Protein AF-A0A9E4HPG2-F1 (afdb_monomer)

Solvent-accessible surface area (backbone atoms only — not comparable to full-atom values): 8593 Å² total; per-residue (Å²): 140,87,75,53,74,67,55,46,54,51,50,51,54,50,50,54,53,49,52,49,42,74,78,68,56,82,51,77,56,57,52,63,78,63,60,75,80,35,93,90,36,65,67,64,22,51,58,47,44,75,65,44,48,62,62,54,50,51,53,53,51,54,25,48,52,48,41,54,42,40,75,75,66,46,82,77,49,74,68,44,48,48,26,41,48,53,49,44,49,51,52,35,50,46,43,32,55,69,67,40,64,83,46,98,82,55,69,88,57,43,62,91,83,33,50,67,58,18,51,50,48,51,50,34,52,50,44,48,56,51,43,50,53,51,51,53,55,54,58,71,69,52,76,80,79,79,94,122

Ra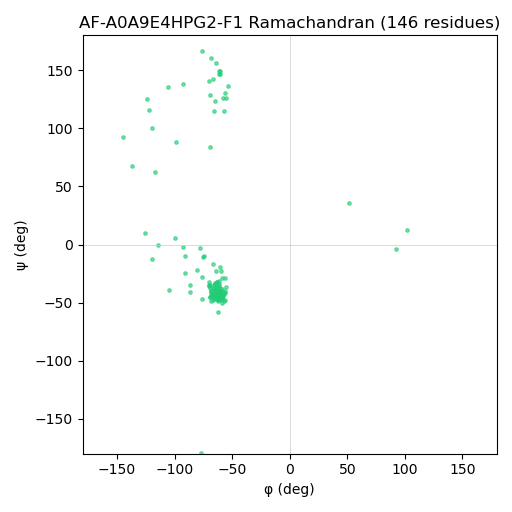dius of gyration: 17.36 Å; Cα contacts (8 Å, |Δi|>4): 97; chains: 1; bounding box: 53×35×48 Å

Secondary structure (DSSP, 8-state):
----HHHHHHHHHHHHHHHHHHHH--SHHHHTTS--SSTT-HHHHHHHHHHHHHHHHHHHHHHHHHHHHHHTT----HHHHHHHHHHHHHHHHHHHHHTTTT-TT-----TTT-HHHHHHHHHHHHHHHHHHHHHHHHHHTSPPP---

Sequence (148 aa):
MTLRDDERAGLAAVLEQFRKLLLEGTDASMLRFQPPVHIHDLQASDEFWDMAAGPLLQHRLEALDTVEAGLAGAPLDDEAVSAWMQTLNSLRLYLGNTLEVGAATFDPPRPGDQPQEAARYMLYEWLGGLLDQLVTTAAGALPPGNDD

pLDDT: mean 89.11, std 8.62, range [49.78, 96.94]

Structure (mmCIF, N/CA/C/O backbone):
data_AF-A0A9E4HPG2-F1
#
_entry.id   AF-A0A9E4HPG2-F1
#
loop_
_atom_site.group_PDB
_atom_site.id
_atom_site.type_symbol
_atom_site.label_atom_id
_atom_site.label_alt_id
_atom_site.label_comp_id
_atom_site.label_asym_id
_atom_site.label_entity_id
_atom_site.label_seq_id
_atom_site.pdbx_PDB_ins_code
_atom_site.Cartn_x
_atom_site.Cartn_y
_atom_site.Cartn_z
_atom_site.occupancy
_atom_site.B_iso_or_equiv
_atom_site.auth_seq_id
_atom_site.auth_comp_id
_atom_site.auth_asym_id
_atom_site.auth_atom_id
_atom_site.pdbx_PDB_model_num
ATOM 1 N N . MET A 1 1 ? -10.954 -9.165 11.520 1.00 66.56 1 MET A N 1
ATOM 2 C CA . MET A 1 1 ? -9.500 -9.414 11.421 1.00 66.56 1 MET A CA 1
ATOM 3 C C . MET A 1 1 ? -8.844 -8.994 12.728 1.00 66.56 1 MET A C 1
ATOM 5 O O . MET A 1 1 ? -9.087 -7.877 13.167 1.00 66.56 1 MET A O 1
ATOM 9 N N . THR A 1 2 ? -8.067 -9.865 13.369 1.00 77.19 2 THR A N 1
ATOM 10 C CA . THR A 1 2 ? -7.333 -9.531 14.602 1.00 77.19 2 THR A CA 1
ATOM 11 C C . THR A 1 2 ? -5.854 -9.772 14.342 1.00 77.19 2 THR A C 1
ATOM 13 O O . THR A 1 2 ? -5.469 -10.904 14.078 1.00 77.19 2 THR A O 1
ATOM 16 N N . LEU A 1 3 ? -5.050 -8.709 14.381 1.00 84.69 3 LEU A N 1
ATOM 17 C CA . LEU A 1 3 ? -3.595 -8.786 14.241 1.00 84.69 3 LEU A CA 1
ATOM 18 C C . LEU A 1 3 ? -2.954 -8.887 15.624 1.00 84.69 3 LEU A C 1
ATOM 20 O O . LEU A 1 3 ? -3.354 -8.162 16.543 1.00 84.69 3 LEU A O 1
ATOM 24 N N . ARG A 1 4 ? -1.945 -9.748 15.759 1.00 90.75 4 ARG A N 1
ATOM 25 C CA . ARG A 1 4 ? -1.066 -9.765 16.932 1.00 90.75 4 ARG A CA 1
ATOM 26 C C . ARG A 1 4 ? -0.203 -8.497 16.958 1.00 90.75 4 ARG A C 1
ATOM 28 O O . ARG A 1 4 ? -0.044 -7.823 15.940 1.00 90.75 4 ARG A O 1
ATOM 35 N N . ASP A 1 5 ? 0.355 -8.149 18.114 1.00 90.00 5 ASP A N 1
ATOM 36 C CA . ASP A 1 5 ? 1.124 -6.903 18.262 1.00 90.00 5 ASP A CA 1
ATOM 37 C C . ASP A 1 5 ? 2.383 -6.873 17.378 1.00 90.00 5 ASP A C 1
ATOM 39 O O . ASP A 1 5 ? 2.712 -5.834 16.805 1.00 90.00 5 ASP A O 1
ATOM 43 N N . ASP A 1 6 ? 3.048 -8.019 17.203 1.00 91.50 6 ASP A N 1
ATOM 44 C CA . ASP A 1 6 ? 4.187 -8.193 16.295 1.00 91.50 6 ASP A CA 1
ATOM 45 C C . ASP A 1 6 ? 3.785 -8.010 14.825 1.00 91.50 6 ASP A C 1
ATOM 47 O O . ASP A 1 6 ? 4.460 -7.304 14.077 1.00 91.50 6 ASP A O 1
ATOM 51 N N . GLU A 1 7 ? 2.652 -8.584 14.421 1.00 92.06 7 GLU A N 1
ATOM 52 C CA . GLU A 1 7 ? 2.093 -8.440 13.070 1.00 92.06 7 GLU A CA 1
ATOM 53 C C . GLU A 1 7 ? 1.676 -7.000 12.771 1.00 92.06 7 GLU A C 1
ATOM 55 O O . GLU A 1 7 ? 1.942 -6.486 11.685 1.00 92.06 7 GLU A O 1
ATOM 60 N N . ARG A 1 8 ? 1.059 -6.327 13.747 1.00 93.56 8 ARG A N 1
ATOM 61 C CA . ARG A 1 8 ? 0.673 -4.917 13.647 1.00 93.56 8 ARG A CA 1
ATOM 62 C C . ARG A 1 8 ? 1.899 -4.023 13.483 1.00 93.56 8 ARG A C 1
ATOM 64 O O . ARG A 1 8 ? 1.908 -3.168 12.601 1.00 93.56 8 ARG A O 1
ATOM 71 N N . ALA A 1 9 ? 2.929 -4.229 14.305 1.00 93.19 9 ALA A N 1
ATOM 72 C CA . ALA A 1 9 ? 4.177 -3.476 14.218 1.00 93.19 9 ALA A CA 1
ATOM 73 C C . ALA A 1 9 ? 4.906 -3.733 12.889 1.00 93.19 9 ALA A C 1
ATOM 75 O O . ALA A 1 9 ? 5.388 -2.795 12.256 1.00 93.19 9 ALA A O 1
ATOM 76 N N . GLY A 1 10 ? 4.937 -4.990 12.437 1.00 93.25 10 GLY A N 1
ATOM 77 C CA . GLY A 1 10 ? 5.501 -5.367 11.144 1.00 93.25 10 GLY A CA 1
ATOM 78 C C . GLY A 1 10 ? 4.773 -4.705 9.976 1.00 93.25 10 GLY A C 1
ATOM 79 O O . GLY A 1 10 ? 5.416 -4.111 9.112 1.00 93.25 10 GLY A O 1
ATOM 80 N N . LEU A 1 11 ? 3.436 -4.735 9.974 1.00 94.75 11 LEU A N 1
ATOM 81 C CA . LEU A 1 11 ? 2.635 -4.076 8.943 1.00 94.75 11 LEU A CA 1
ATOM 82 C C . LEU A 1 11 ? 2.851 -2.561 8.945 1.00 94.75 11 LEU A C 1
ATOM 84 O O . LEU A 1 11 ? 3.063 -1.991 7.882 1.00 94.75 11 LEU A O 1
ATOM 88 N N . ALA A 1 12 ? 2.879 -1.919 10.116 1.00 95.06 12 ALA A N 1
ATOM 89 C CA . ALA A 1 12 ? 3.166 -0.488 10.222 1.00 95.06 12 ALA A CA 1
ATOM 90 C C . ALA A 1 12 ? 4.532 -0.127 9.608 1.00 95.06 12 ALA A C 1
ATOM 92 O O . ALA A 1 12 ? 4.630 0.821 8.831 1.00 95.06 12 ALA A O 1
ATOM 93 N N . ALA A 1 13 ? 5.572 -0.924 9.874 1.00 94.75 13 ALA A N 1
ATOM 94 C CA . ALA A 1 13 ? 6.896 -0.713 9.287 1.00 94.75 13 ALA A CA 1
ATOM 95 C C . ALA A 1 13 ? 6.914 -0.907 7.758 1.00 94.75 13 ALA A C 1
ATOM 97 O O . ALA A 1 13 ? 7.647 -0.212 7.051 1.00 94.75 13 ALA A O 1
ATOM 98 N N . VAL A 1 14 ? 6.118 -1.845 7.235 1.00 94.81 14 VAL A N 1
ATOM 99 C CA . VAL A 1 14 ? 5.956 -2.053 5.786 1.00 94.81 14 VAL A CA 1
ATOM 100 C C . VAL A 1 14 ? 5.217 -0.877 5.144 1.00 94.81 14 VAL A C 1
ATOM 102 O O . VAL A 1 14 ? 5.633 -0.410 4.085 1.00 94.81 14 VAL A O 1
ATOM 105 N N . LEU A 1 15 ? 4.165 -0.363 5.783 1.00 95.12 15 LEU A N 1
ATOM 106 C CA . LEU A 1 15 ? 3.412 0.797 5.297 1.00 95.12 15 LEU A CA 1
ATOM 107 C C . LEU A 1 15 ? 4.276 2.060 5.268 1.00 95.12 15 LEU A C 1
ATOM 109 O O . LEU A 1 15 ? 4.247 2.788 4.280 1.00 95.12 15 LEU A O 1
ATOM 113 N N . GLU A 1 16 ? 5.118 2.274 6.282 1.00 94.50 16 GLU A N 1
ATOM 114 C CA . GLU A 1 16 ? 6.071 3.389 6.299 1.00 94.50 16 GLU A CA 1
ATOM 115 C C . GLU A 1 16 ? 7.061 3.302 5.124 1.00 94.50 16 GLU A C 1
ATOM 117 O O . GLU A 1 16 ? 7.313 4.291 4.431 1.00 94.50 16 GLU A O 1
ATOM 122 N N . GLN A 1 17 ? 7.609 2.109 4.862 1.00 92.38 17 GLN A N 1
ATOM 123 C CA . GLN A 1 17 ? 8.500 1.881 3.719 1.00 92.38 17 GLN A CA 1
ATOM 124 C C . GLN A 1 17 ? 7.783 2.108 2.387 1.00 92.38 17 GLN A C 1
ATOM 126 O O . GLN A 1 17 ? 8.352 2.709 1.477 1.00 92.38 17 GLN A O 1
ATOM 131 N N . PHE A 1 18 ? 6.529 1.674 2.275 1.00 92.25 18 PHE A N 1
ATOM 132 C CA . PHE A 1 18 ? 5.737 1.870 1.069 1.00 92.25 18 PHE A CA 1
ATOM 133 C C . PHE A 1 18 ? 5.359 3.334 0.847 1.00 92.25 18 PHE A C 1
ATOM 135 O O . PHE A 1 18 ? 5.427 3.807 -0.281 1.00 92.25 18 PHE A O 1
ATOM 142 N N . ARG A 1 19 ? 5.061 4.095 1.905 1.00 93.81 19 ARG A N 1
ATOM 143 C CA . ARG A 1 19 ? 4.859 5.547 1.810 1.00 93.81 19 ARG A CA 1
ATOM 144 C C . ARG A 1 19 ? 6.102 6.241 1.253 1.00 93.81 19 ARG A C 1
ATOM 146 O O . ARG A 1 19 ? 5.983 7.052 0.339 1.00 93.81 19 ARG A O 1
ATOM 153 N N . LYS A 1 20 ? 7.291 5.899 1.762 1.00 91.75 20 LYS A N 1
ATOM 154 C CA . LYS A 1 20 ? 8.564 6.428 1.238 1.00 91.75 20 LYS A CA 1
ATOM 155 C C . LYS A 1 20 ? 8.748 6.061 -0.232 1.00 91.75 20 LYS A C 1
ATOM 157 O O . LYS A 1 20 ? 9.057 6.928 -1.038 1.00 91.75 20 LYS A O 1
ATOM 162 N N . LEU A 1 21 ? 8.472 4.809 -0.595 1.00 89.38 21 LEU A N 1
ATOM 163 C CA . LEU A 1 21 ? 8.515 4.353 -1.983 1.00 89.38 21 LEU A CA 1
ATOM 164 C C . LEU A 1 21 ? 7.562 5.153 -2.888 1.00 89.38 21 LEU A C 1
ATOM 166 O O . LEU A 1 21 ? 7.957 5.557 -3.972 1.00 89.38 21 LEU A O 1
ATOM 170 N N . LEU A 1 22 ? 6.329 5.421 -2.457 1.00 88.62 22 LEU A N 1
ATOM 171 C CA . LEU A 1 22 ? 5.366 6.191 -3.251 1.00 88.62 22 LEU A CA 1
ATOM 172 C C . LEU A 1 22 ? 5.804 7.645 -3.483 1.00 88.62 22 LEU A C 1
ATOM 174 O O . LEU A 1 22 ? 5.487 8.211 -4.526 1.00 88.62 22 LEU A O 1
ATOM 178 N N . LEU A 1 23 ? 6.508 8.244 -2.521 1.00 89.44 23 LEU A N 1
ATOM 179 C CA . LEU A 1 23 ? 6.956 9.637 -2.587 1.00 89.44 23 LEU A CA 1
ATOM 180 C C . LEU A 1 23 ? 8.300 9.809 -3.309 1.00 89.44 23 LEU A C 1
ATOM 182 O O . LEU A 1 23 ? 8.516 10.824 -3.965 1.00 89.44 23 LEU A O 1
ATOM 186 N N . GLU A 1 24 ? 9.206 8.842 -3.167 1.00 86.25 24 GLU A N 1
ATOM 187 C CA . GLU A 1 24 ? 10.617 8.966 -3.568 1.00 86.25 24 GLU A C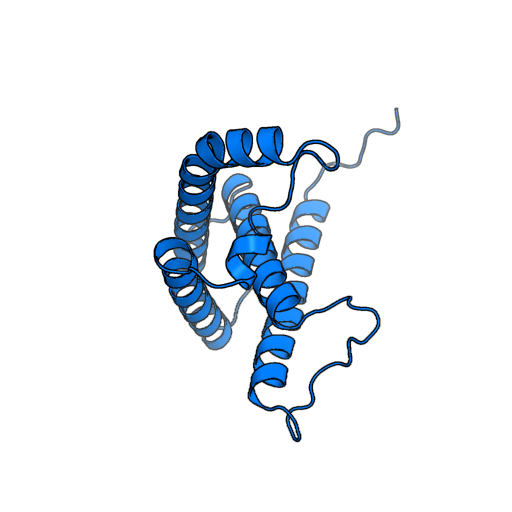A 1
ATOM 188 C C . GLU A 1 24 ? 11.039 7.934 -4.629 1.00 86.25 24 GLU A C 1
ATOM 190 O O . GLU A 1 24 ? 12.118 8.035 -5.217 1.00 86.25 24 GLU A O 1
ATOM 195 N N . GLY A 1 25 ? 10.214 6.914 -4.866 1.00 74.06 25 GLY A N 1
ATOM 196 C CA . GLY A 1 25 ? 10.536 5.782 -5.722 1.00 74.06 25 GLY A CA 1
ATOM 197 C C . GLY A 1 25 ? 10.615 6.164 -7.196 1.00 74.06 25 GLY A C 1
ATOM 198 O O . GLY A 1 25 ? 9.690 6.732 -7.768 1.00 74.06 25 GLY A O 1
ATOM 199 N N . THR A 1 26 ? 11.726 5.791 -7.827 1.00 67.31 26 THR A N 1
ATOM 200 C CA . THR A 1 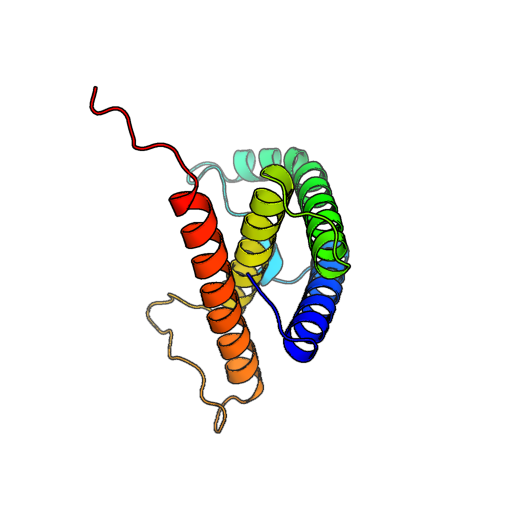26 ? 11.990 5.983 -9.267 1.00 67.31 26 THR A CA 1
ATOM 201 C C . THR A 1 26 ? 12.368 4.676 -9.968 1.00 67.31 26 THR A C 1
ATOM 203 O O . THR A 1 26 ? 12.831 4.682 -11.107 1.00 67.31 26 THR A O 1
ATOM 206 N N . ASP A 1 27 ? 12.214 3.540 -9.283 1.00 67.12 27 ASP A N 1
ATOM 207 C CA . ASP A 1 27 ? 12.641 2.245 -9.798 1.00 67.12 27 ASP A CA 1
ATOM 208 C C . ASP A 1 27 ? 11.689 1.670 -10.866 1.00 67.12 27 ASP A C 1
ATOM 210 O O . ASP A 1 27 ? 10.558 2.116 -11.073 1.00 67.12 27 ASP A O 1
ATOM 214 N N . ALA A 1 28 ? 12.161 0.644 -11.577 1.00 65.56 28 ALA A N 1
ATOM 215 C CA . ALA A 1 28 ? 11.376 -0.019 -12.618 1.00 65.56 28 ALA A CA 1
ATOM 216 C C . ALA A 1 28 ? 10.115 -0.713 -12.070 1.00 65.56 28 ALA A C 1
ATOM 218 O O . ALA A 1 28 ? 9.157 -0.936 -12.815 1.00 65.56 28 ALA A O 1
ATOM 219 N N . SER A 1 29 ? 10.096 -1.045 -10.775 1.00 68.69 29 SER A N 1
ATOM 220 C CA . SER A 1 29 ? 8.920 -1.611 -10.121 1.00 68.69 29 SER A CA 1
ATOM 221 C C . SER A 1 29 ? 7.810 -0.572 -9.972 1.00 68.69 29 SER A C 1
ATOM 223 O O . SER A 1 29 ? 6.642 -0.910 -10.175 1.00 68.69 29 SER A O 1
ATOM 225 N N . MET A 1 30 ? 8.172 0.689 -9.715 1.00 69.06 30 MET A N 1
ATOM 226 C CA . MET A 1 30 ? 7.265 1.834 -9.679 1.00 69.06 30 MET A CA 1
ATOM 227 C C . MET A 1 30 ? 6.662 2.151 -11.050 1.00 69.06 30 MET A C 1
ATOM 229 O O . MET A 1 30 ? 5.468 2.432 -11.136 1.00 69.06 30 MET A O 1
ATOM 233 N N . LEU A 1 31 ? 7.431 2.003 -12.136 1.00 61.38 31 LEU A N 1
ATOM 234 C CA . LEU A 1 31 ? 6.920 2.185 -13.505 1.00 61.38 31 LEU A CA 1
ATOM 235 C C . LEU A 1 31 ? 5.762 1.232 -13.841 1.00 61.38 31 LEU A C 1
ATOM 237 O O . LEU A 1 31 ? 4.877 1.584 -14.615 1.00 61.38 31 LEU A O 1
ATOM 241 N N . ARG A 1 32 ? 5.698 0.042 -13.228 1.00 69.00 32 ARG A N 1
ATOM 242 C CA . ARG A 1 32 ? 4.575 -0.885 -13.457 1.00 69.00 32 ARG A CA 1
ATOM 243 C C . ARG A 1 32 ? 3.281 -0.492 -12.748 1.00 69.00 32 ARG A C 1
ATOM 245 O O . ARG A 1 32 ? 2.239 -1.052 -13.077 1.00 69.00 32 ARG A O 1
ATOM 252 N N . PHE A 1 33 ? 3.311 0.483 -11.837 1.00 71.31 33 PHE A N 1
ATOM 253 C CA . PHE A 1 33 ? 2.090 1.127 -11.342 1.00 71.31 33 PHE A CA 1
ATOM 254 C C . PHE A 1 33 ? 1.474 2.101 -12.351 1.00 71.31 33 PHE A C 1
ATOM 256 O O . PHE A 1 33 ? 0.340 2.536 -12.141 1.00 71.31 33 PHE A O 1
ATOM 263 N N . GLN A 1 34 ? 2.190 2.413 -13.435 1.00 79.88 34 GLN A N 1
ATOM 264 C CA . GLN A 1 34 ? 1.715 3.216 -14.556 1.00 79.88 34 GLN A CA 1
ATOM 265 C C . GLN A 1 34 ? 1.706 2.382 -15.848 1.00 79.88 34 GLN A C 1
ATOM 267 O O . GLN A 1 34 ? 2.463 2.656 -16.780 1.00 79.88 34 GLN A O 1
ATOM 272 N N . PRO A 1 35 ? 0.905 1.299 -15.917 1.00 83.06 35 PRO A N 1
ATOM 273 C CA . PRO A 1 35 ? 0.864 0.470 -17.113 1.00 83.06 35 PRO A CA 1
ATOM 274 C C . PRO A 1 35 ? 0.319 1.262 -18.314 1.00 83.06 35 PRO A C 1
ATOM 276 O O . PRO A 1 35 ? -0.467 2.195 -18.126 1.00 83.06 35 PRO A O 1
ATOM 279 N N . PRO A 1 36 ? 0.653 0.866 -19.555 1.00 84.00 36 PRO A N 1
ATOM 280 C CA . PRO A 1 36 ? 0.002 1.416 -20.738 1.00 84.00 36 PRO A CA 1
ATOM 281 C C . PRO A 1 36 ? -1.512 1.198 -20.643 1.00 84.00 36 PRO A C 1
ATOM 283 O O . PRO A 1 36 ? -1.981 0.058 -20.642 1.00 84.00 36 PRO A O 1
ATOM 286 N N . VAL A 1 37 ? -2.279 2.284 -20.545 1.00 89.25 37 VAL A N 1
ATOM 287 C CA . VAL A 1 37 ? -3.750 2.225 -20.481 1.00 89.25 37 VAL A CA 1
ATOM 288 C C . VAL A 1 37 ? -4.366 2.058 -21.871 1.00 89.25 37 VAL A C 1
ATOM 290 O O . VAL A 1 37 ? -5.467 1.525 -22.012 1.00 89.25 37 VAL A O 1
ATOM 293 N N . HIS A 1 38 ? -3.620 2.437 -22.910 1.00 87.31 38 HIS A N 1
ATOM 294 C CA . HIS A 1 38 ? -3.979 2.257 -24.308 1.00 87.31 38 HIS A CA 1
ATOM 295 C C . HIS A 1 38 ? -2.932 1.383 -25.012 1.00 87.31 38 HIS A C 1
ATOM 297 O O . HIS A 1 38 ? -1.875 1.844 -25.432 1.00 87.31 38 HIS A O 1
ATOM 303 N N . ILE A 1 39 ? -3.251 0.095 -25.189 1.00 86.06 39 ILE A N 1
ATOM 304 C CA . ILE A 1 39 ? -2.338 -0.926 -25.748 1.00 86.06 39 ILE A CA 1
ATOM 305 C C . ILE A 1 39 ? -1.852 -0.646 -27.181 1.00 86.06 39 ILE A C 1
ATOM 307 O O . ILE A 1 39 ? -0.864 -1.229 -27.624 1.00 86.06 39 ILE A O 1
ATOM 311 N N . HIS A 1 40 ? -2.556 0.209 -27.922 1.00 92.94 40 HIS A N 1
ATOM 312 C CA . HIS A 1 40 ? -2.243 0.554 -29.310 1.00 92.94 40 HIS A CA 1
ATOM 313 C C . HIS A 1 40 ? -1.827 2.019 -29.484 1.00 92.94 40 HIS A C 1
ATOM 315 O O . HIS A 1 40 ? -1.529 2.422 -30.605 1.00 92.94 40 HIS A O 1
ATOM 321 N N . ASP A 1 41 ? -1.796 2.799 -28.402 1.00 92.38 41 ASP A N 1
ATOM 322 C CA . ASP A 1 41 ? -1.481 4.224 -28.436 1.00 92.38 41 ASP A CA 1
ATOM 323 C C . ASP A 1 41 ? -0.697 4.619 -27.178 1.00 92.38 41 ASP A C 1
ATOM 325 O O . ASP A 1 41 ? -1.248 4.898 -26.109 1.00 92.38 41 ASP A O 1
ATOM 329 N N . LEU A 1 42 ? 0.631 4.580 -27.299 1.00 89.81 42 LEU A N 1
ATOM 330 C CA . LEU A 1 42 ? 1.518 4.936 -26.194 1.00 89.81 42 LEU A CA 1
ATOM 331 C C . LEU A 1 42 ? 1.466 6.437 -25.898 1.00 89.81 42 LEU A C 1
ATOM 333 O O . LEU A 1 42 ? 1.530 6.803 -24.733 1.00 89.81 42 LEU A O 1
ATOM 337 N N . GLN A 1 43 ? 1.256 7.287 -26.911 1.00 91.88 43 GLN A N 1
ATOM 338 C CA . GLN A 1 43 ? 1.138 8.729 -26.698 1.00 91.88 43 GLN A CA 1
ATOM 339 C C . GLN A 1 43 ? -0.107 9.048 -25.863 1.00 91.88 43 GLN A C 1
ATOM 341 O O . GLN A 1 43 ? -0.021 9.793 -24.893 1.00 91.88 43 GLN A O 1
ATOM 346 N N . ALA A 1 44 ? -1.246 8.427 -26.176 1.00 91.50 44 ALA A N 1
ATOM 347 C CA . ALA A 1 44 ? -2.450 8.574 -25.361 1.00 91.50 44 ALA A CA 1
ATOM 348 C C . ALA A 1 44 ? -2.263 8.028 -23.933 1.00 91.50 44 ALA A C 1
ATOM 350 O O . ALA A 1 44 ? -2.864 8.539 -22.989 1.00 91.50 44 ALA A O 1
ATOM 351 N N . SER A 1 45 ? -1.439 6.988 -23.754 1.00 91.56 45 SER A N 1
ATOM 352 C CA . SER A 1 45 ? -1.100 6.485 -22.417 1.00 91.56 45 SER A CA 1
ATOM 353 C C . SER A 1 45 ? -0.260 7.491 -21.627 1.00 91.56 45 SER A C 1
ATOM 355 O O . SER A 1 45 ? -0.539 7.702 -20.449 1.00 91.56 45 SER A O 1
ATOM 357 N N . ASP A 1 46 ? 0.721 8.129 -22.266 1.00 89.94 46 ASP A N 1
ATOM 358 C CA . ASP A 1 46 ? 1.552 9.165 -21.644 1.00 89.94 46 ASP A CA 1
ATOM 359 C C . ASP A 1 46 ? 0.696 10.376 -21.239 1.00 89.94 46 ASP A C 1
ATOM 361 O O . ASP A 1 46 ? 0.736 10.802 -20.086 1.00 89.94 46 ASP A O 1
ATOM 365 N N . GLU A 1 47 ? -0.173 10.858 -22.136 1.00 92.50 47 GLU A N 1
ATOM 366 C CA . GLU A 1 47 ? -1.105 11.962 -21.858 1.00 92.50 47 GLU A CA 1
ATOM 367 C C . GLU A 1 47 ? -2.051 11.644 -20.685 1.00 92.50 47 GLU A C 1
ATOM 369 O O . GLU A 1 47 ? -2.316 12.499 -19.834 1.00 92.50 47 GLU A O 1
ATOM 374 N N . PHE A 1 48 ? -2.539 10.400 -20.596 1.00 91.88 48 PHE A N 1
ATOM 375 C CA . PHE A 1 48 ? -3.331 9.953 -19.452 1.00 91.88 48 PHE A CA 1
ATOM 376 C C . PHE A 1 48 ? -2.530 10.030 -18.148 1.00 91.88 48 PHE A C 1
ATOM 378 O O . PHE A 1 48 ? -3.037 10.542 -17.146 1.00 91.88 48 PHE A O 1
ATOM 385 N N . TRP A 1 49 ? -1.293 9.527 -18.136 1.00 89.81 49 TRP A N 1
ATOM 386 C CA . TRP A 1 49 ? -0.476 9.486 -16.923 1.00 89.81 49 TRP A CA 1
ATOM 387 C C . TRP A 1 49 ? -0.007 10.867 -16.475 1.00 89.81 49 TRP A C 1
ATOM 389 O O . TRP A 1 49 ? -0.022 11.122 -15.269 1.00 89.81 49 TRP A O 1
ATOM 399 N N . ASP A 1 50 ? 0.279 11.778 -17.404 1.00 90.81 50 ASP A N 1
ATOM 400 C CA . ASP A 1 50 ? 0.569 13.185 -17.106 1.00 90.81 50 ASP A CA 1
ATOM 401 C C . ASP A 1 50 ? -0.559 13.841 -16.294 1.00 90.81 50 ASP A C 1
ATOM 403 O O . ASP A 1 50 ? -0.313 14.638 -15.385 1.00 90.81 50 ASP A O 1
ATOM 407 N N . MET A 1 51 ? -1.811 13.474 -16.577 1.00 92.81 51 MET A N 1
ATOM 408 C CA . MET A 1 51 ? -2.979 13.986 -15.861 1.00 92.81 51 MET A CA 1
ATOM 409 C C . MET A 1 51 ? -3.310 13.193 -14.589 1.00 92.81 51 MET A C 1
ATOM 411 O O . MET A 1 51 ? -3.693 13.776 -13.572 1.00 92.81 51 MET A O 1
ATOM 415 N N . ALA A 1 52 ? -3.216 11.863 -14.636 1.00 90.88 52 ALA A N 1
ATOM 416 C CA . ALA A 1 52 ? -3.754 10.978 -13.605 1.00 90.88 52 ALA A CA 1
ATOM 417 C C . ALA A 1 52 ? -2.756 10.645 -12.488 1.00 90.88 52 ALA A C 1
ATOM 419 O O . ALA A 1 52 ? -3.181 10.323 -11.375 1.00 90.88 52 ALA A O 1
ATOM 420 N N . ALA A 1 53 ? -1.444 10.717 -12.742 1.00 87.44 53 ALA A N 1
ATOM 421 C CA . ALA A 1 53 ? -0.430 10.256 -11.792 1.00 87.44 53 ALA A CA 1
ATOM 422 C C . ALA A 1 53 ? -0.511 10.976 -10.436 1.00 87.44 53 ALA A C 1
ATOM 424 O O . ALA A 1 53 ? -0.490 10.318 -9.396 1.00 87.44 53 ALA A O 1
ATOM 425 N N . GLY A 1 54 ? -0.654 12.306 -10.447 1.00 89.88 54 GLY A N 1
ATOM 426 C CA . GLY A 1 54 ? -0.757 13.124 -9.235 1.00 89.88 54 GLY A CA 1
ATOM 427 C C . GLY A 1 54 ? -1.985 12.786 -8.378 1.00 89.88 54 GLY A C 1
ATOM 428 O O . GLY A 1 54 ? -1.817 12.391 -7.223 1.00 89.88 54 GLY A O 1
ATOM 429 N N . PRO A 1 55 ? -3.216 12.875 -8.921 1.00 91.31 55 PRO A N 1
ATOM 430 C CA . PRO A 1 55 ? -4.429 12.496 -8.194 1.00 91.31 55 PRO A CA 1
ATOM 431 C C . PRO A 1 55 ? -4.411 11.050 -7.677 1.00 91.31 55 PRO A C 1
ATOM 433 O O . PRO A 1 55 ? -4.821 10.794 -6.547 1.00 91.31 55 PRO A O 1
ATOM 436 N N . LEU A 1 56 ? -3.892 10.100 -8.462 1.00 89.69 56 LEU A N 1
ATOM 437 C CA . LEU A 1 56 ? -3.787 8.703 -8.034 1.00 89.69 56 LEU A CA 1
ATOM 438 C C . LEU A 1 56 ? -2.758 8.507 -6.915 1.00 89.69 56 LEU A C 1
ATOM 440 O O . LEU A 1 56 ? -2.953 7.653 -6.053 1.00 89.69 56 LEU A O 1
ATOM 444 N N . LEU A 1 57 ? -1.653 9.258 -6.917 1.00 89.69 57 LEU A N 1
ATOM 445 C CA . LEU A 1 57 ? -0.703 9.256 -5.804 1.00 89.69 57 LEU A CA 1
ATOM 446 C C . LEU A 1 57 ? -1.364 9.790 -4.530 1.00 89.69 57 LEU A C 1
ATOM 448 O O . LEU A 1 57 ? -1.265 9.145 -3.490 1.00 89.69 57 LEU A O 1
ATOM 452 N N . GLN A 1 58 ? -2.083 10.909 -4.628 1.00 91.69 58 GLN A N 1
ATOM 453 C CA . GLN A 1 58 ? -2.800 11.497 -3.497 1.00 91.69 58 GLN A CA 1
ATOM 454 C C . GLN A 1 58 ? -3.802 10.505 -2.887 1.00 91.69 58 GLN A C 1
ATOM 456 O O . GLN A 1 58 ? -3.748 10.243 -1.688 1.00 91.69 58 GLN A O 1
ATOM 461 N N . HIS A 1 59 ? -4.629 9.865 -3.719 1.00 91.94 59 HIS A N 1
ATOM 462 C CA . HIS A 1 59 ? -5.595 8.853 -3.274 1.00 91.94 59 HIS A CA 1
ATOM 463 C C . HIS A 1 59 ? -4.928 7.666 -2.557 1.00 91.94 59 HIS A C 1
ATOM 465 O O . HIS A 1 59 ? -5.434 7.163 -1.556 1.00 91.94 59 HIS A O 1
ATOM 471 N N . ARG A 1 60 ? -3.753 7.218 -3.026 1.00 91.81 60 ARG A N 1
ATOM 472 C CA . ARG A 1 60 ? -2.992 6.147 -2.353 1.00 91.81 60 ARG A CA 1
ATOM 473 C C . ARG A 1 60 ? -2.462 6.579 -0.985 1.00 91.81 60 ARG A C 1
ATOM 475 O O . ARG A 1 60 ? -2.445 5.761 -0.071 1.00 91.81 60 ARG A O 1
ATOM 482 N N . LEU A 1 61 ? -2.024 7.829 -0.842 1.00 94.62 61 LEU A N 1
ATOM 483 C CA . LEU A 1 61 ? -1.550 8.363 0.438 1.00 94.62 61 LEU A CA 1
ATOM 484 C C . LEU A 1 61 ? -2.699 8.506 1.447 1.00 94.62 61 LEU A C 1
ATOM 486 O O . LEU A 1 61 ? -2.534 8.130 2.602 1.00 94.62 61 LEU A O 1
ATOM 490 N N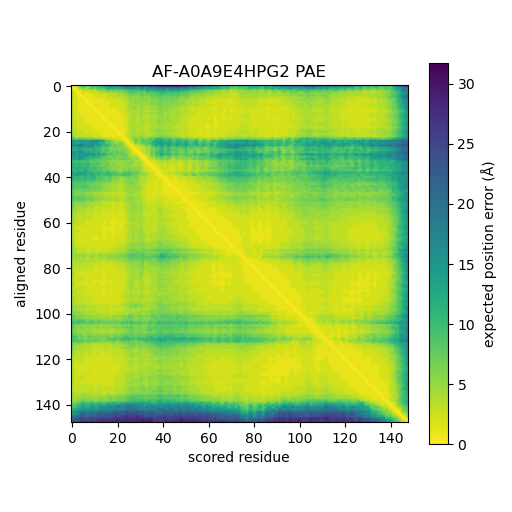 . GLU A 1 62 ? -3.877 8.943 1.004 1.00 95.69 62 GLU A N 1
ATOM 491 C CA . GLU A 1 62 ? -5.083 9.013 1.844 1.00 95.69 62 GLU A CA 1
ATOM 492 C C . GLU A 1 62 ? -5.553 7.619 2.294 1.00 95.69 62 GLU A C 1
ATOM 494 O O . GLU A 1 62 ? -5.922 7.407 3.456 1.00 95.69 62 GLU A O 1
ATOM 499 N N . ALA A 1 63 ? -5.477 6.627 1.400 1.00 95.50 63 ALA A N 1
ATOM 500 C CA . ALA A 1 63 ? -5.734 5.237 1.761 1.00 95.50 63 ALA A CA 1
ATOM 501 C C . ALA A 1 63 ? -4.730 4.734 2.814 1.00 95.50 63 ALA A C 1
ATOM 503 O O . ALA A 1 63 ? -5.135 4.061 3.762 1.00 95.50 63 ALA A O 1
ATOM 504 N N . LEU A 1 64 ? -3.446 5.096 2.703 1.00 96.12 64 LEU A N 1
ATOM 505 C CA . LEU A 1 64 ? -2.435 4.760 3.711 1.00 96.12 64 LEU A CA 1
ATOM 506 C C . LEU A 1 64 ? -2.741 5.382 5.073 1.00 96.12 64 LEU A C 1
ATOM 508 O O . LEU A 1 64 ? -2.690 4.668 6.074 1.00 96.12 64 LEU A O 1
ATOM 512 N N . ASP A 1 65 ? -3.113 6.662 5.112 1.00 96.62 65 ASP A N 1
ATOM 513 C CA . ASP A 1 65 ? -3.518 7.338 6.352 1.00 96.62 65 ASP A CA 1
ATOM 514 C C . ASP A 1 65 ? -4.687 6.594 7.027 1.00 96.62 65 ASP A C 1
ATOM 516 O O . ASP A 1 65 ? -4.684 6.357 8.238 1.00 96.62 65 ASP A O 1
ATOM 520 N N . THR A 1 66 ? -5.658 6.142 6.229 1.00 96.88 66 THR A N 1
ATOM 521 C CA . THR A 1 66 ? -6.807 5.356 6.706 1.00 96.88 66 THR A CA 1
ATOM 522 C C . THR A 1 66 ? -6.383 4.002 7.288 1.00 96.88 66 THR A C 1
ATOM 524 O O . THR A 1 66 ? -6.878 3.578 8.338 1.00 96.88 66 THR A O 1
ATOM 527 N N . VAL A 1 67 ? -5.439 3.311 6.641 1.00 95.88 67 VAL A N 1
ATOM 528 C CA . VAL A 1 67 ? -4.917 2.026 7.131 1.00 95.88 67 VAL A CA 1
ATOM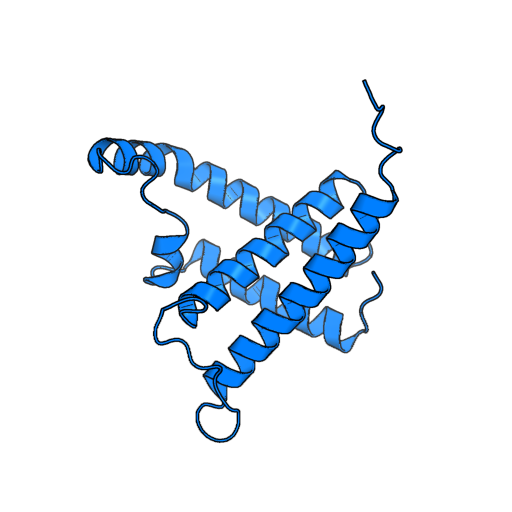 529 C C . VAL A 1 67 ? -4.138 2.197 8.433 1.00 95.88 67 VAL A C 1
ATOM 531 O O . VAL A 1 67 ? -4.340 1.435 9.381 1.00 95.88 67 VAL A O 1
ATOM 534 N N . GLU A 1 68 ? -3.290 3.219 8.518 1.00 95.56 68 GLU A N 1
ATOM 535 C CA . GLU A 1 68 ? -2.526 3.550 9.723 1.00 95.56 68 GLU A CA 1
ATOM 536 C C . GLU A 1 68 ? -3.448 3.900 10.902 1.00 95.56 68 GLU A C 1
ATOM 538 O O . GLU A 1 68 ? -3.240 3.410 12.017 1.00 95.56 68 GLU A O 1
ATOM 543 N N . ALA A 1 69 ? -4.522 4.658 10.660 1.00 95.31 69 ALA A N 1
ATOM 544 C CA . ALA A 1 69 ? -5.541 4.932 11.671 1.00 95.31 69 ALA A CA 1
ATOM 545 C C . ALA A 1 69 ? -6.225 3.641 12.159 1.00 95.31 69 ALA A C 1
ATOM 547 O O . ALA A 1 69 ? -6.401 3.446 13.366 1.00 95.31 69 ALA A O 1
ATOM 548 N N . GLY A 1 70 ? -6.553 2.721 11.247 1.00 93.31 70 GLY A N 1
ATOM 549 C CA . GLY A 1 70 ? -7.100 1.408 11.598 1.00 93.31 70 GLY A CA 1
ATOM 550 C C . GLY A 1 70 ? -6.136 0.572 12.451 1.00 93.31 70 GLY A C 1
ATOM 551 O O . GLY A 1 70 ? -6.548 -0.038 13.439 1.00 93.31 70 GLY A O 1
ATOM 552 N N . LEU A 1 71 ? -4.832 0.596 12.147 1.00 93.25 71 LEU A N 1
ATOM 553 C CA . LEU A 1 71 ? -3.803 -0.058 12.972 1.00 93.25 71 LEU A CA 1
ATOM 554 C C . LEU A 1 71 ? -3.707 0.551 14.377 1.00 93.25 71 LEU A C 1
ATOM 556 O O . LEU A 1 71 ? -3.438 -0.169 15.346 1.00 93.25 71 LEU A O 1
ATOM 560 N N . ALA A 1 72 ? -3.969 1.853 14.502 1.00 92.50 72 ALA A N 1
ATOM 561 C CA . ALA A 1 72 ? -4.051 2.567 15.774 1.00 92.50 72 ALA A CA 1
ATOM 562 C C . ALA A 1 72 ? -5.380 2.342 16.530 1.00 92.50 72 ALA A C 1
ATOM 564 O O . ALA A 1 72 ? -5.521 2.804 17.662 1.00 92.50 72 ALA A O 1
ATOM 565 N N . GLY A 1 73 ? -6.326 1.589 15.956 1.00 91.12 73 GLY A N 1
ATOM 566 C CA . GLY A 1 73 ? -7.585 1.202 16.598 1.00 91.12 73 GLY A CA 1
ATOM 567 C C . GLY A 1 73 ? -8.812 2.003 16.161 1.00 91.12 73 GLY A C 1
ATOM 568 O O . GLY A 1 73 ? -9.852 1.892 16.811 1.00 91.12 73 GLY A O 1
ATOM 569 N N . ALA A 1 74 ? -8.721 2.795 15.088 1.00 92.31 74 ALA A N 1
ATOM 570 C CA . ALA A 1 74 ? -9.905 3.384 14.469 1.00 92.31 74 ALA A CA 1
ATOM 571 C C . ALA A 1 74 ? -10.865 2.281 13.965 1.00 92.31 74 ALA A C 1
ATOM 573 O O . ALA A 1 74 ? -10.407 1.208 13.555 1.00 92.31 74 ALA A O 1
ATOM 574 N N . PRO A 1 75 ? -12.192 2.510 14.006 1.00 88.12 75 PRO A N 1
ATOM 575 C CA . PRO A 1 75 ? -13.159 1.556 13.477 1.00 88.12 75 PRO A CA 1
ATOM 576 C C . PRO A 1 75 ? -12.956 1.344 11.970 1.00 88.12 75 PRO A C 1
ATOM 578 O O . PRO A 1 75 ? -12.574 2.263 11.252 1.00 88.12 75 PRO A O 1
ATOM 581 N N . LEU A 1 76 ? -13.231 0.125 11.504 1.00 88.75 76 LEU A N 1
ATOM 582 C CA . LEU A 1 76 ? -13.193 -0.229 10.086 1.00 88.75 76 LEU A CA 1
ATOM 583 C C . LEU A 1 76 ? -14.615 -0.209 9.523 1.00 88.75 76 LEU A C 1
ATOM 585 O O . LEU A 1 76 ? -15.307 -1.225 9.570 1.00 88.75 76 LEU A O 1
ATOM 589 N N . ASP A 1 77 ? -15.054 0.955 9.053 1.00 90.62 77 ASP A N 1
ATOM 590 C CA . ASP A 1 77 ? -16.260 1.083 8.229 1.00 90.62 77 ASP A CA 1
ATOM 591 C C . ASP A 1 77 ? -16.001 0.636 6.776 1.00 90.62 77 ASP A C 1
ATOM 593 O O . ASP A 1 77 ? -14.902 0.200 6.432 1.00 90.62 77 ASP A O 1
ATOM 597 N N . ASP A 1 78 ? -17.018 0.709 5.917 1.00 90.19 78 ASP A N 1
ATOM 598 C CA . ASP A 1 78 ? -16.940 0.211 4.536 1.00 90.19 78 ASP A CA 1
ATOM 599 C C . ASP A 1 78 ? -15.867 0.935 3.698 1.00 90.19 78 ASP A C 1
ATOM 601 O O . ASP A 1 78 ? -15.179 0.320 2.872 1.00 90.19 78 ASP A O 1
ATOM 605 N N . GLU A 1 79 ? -15.683 2.238 3.931 1.00 91.44 79 GLU A N 1
ATOM 606 C CA . GLU A 1 79 ? -14.654 3.045 3.271 1.00 91.44 79 GLU A CA 1
ATOM 607 C C . GLU A 1 79 ? -13.259 2.640 3.755 1.00 91.44 79 GLU A C 1
ATOM 609 O O . GLU A 1 79 ? -12.366 2.389 2.938 1.00 91.44 79 GLU A O 1
ATOM 614 N N . ALA A 1 80 ? -13.083 2.469 5.067 1.00 93.25 80 ALA A N 1
ATOM 615 C CA . ALA A 1 80 ? -11.840 1.980 5.641 1.00 93.25 80 ALA A CA 1
ATOM 616 C C . ALA A 1 80 ? -11.515 0.566 5.144 1.00 93.25 80 ALA A C 1
ATOM 618 O O . ALA A 1 80 ? -10.400 0.321 4.689 1.00 93.25 80 ALA A O 1
ATOM 619 N N . VAL A 1 81 ? -12.474 -0.361 5.135 1.00 93.69 81 VAL A N 1
ATOM 620 C CA . VAL A 1 81 ? -12.280 -1.716 4.591 1.00 93.69 81 VAL A CA 1
ATOM 621 C C . VAL A 1 81 ? -11.824 -1.654 3.129 1.00 93.69 81 VAL A C 1
ATOM 623 O O . VAL A 1 81 ? -10.888 -2.358 2.740 1.00 93.69 81 VAL A O 1
ATOM 626 N N . SER A 1 82 ? -12.407 -0.759 2.331 1.00 92.88 82 SER A N 1
ATOM 627 C CA . SER A 1 82 ? -12.001 -0.537 0.940 1.00 92.88 82 SER A CA 1
ATOM 628 C C . SER A 1 82 ? -10.574 0.009 0.820 1.00 92.88 82 SER A C 1
ATOM 630 O O . SER A 1 82 ? -9.805 -0.476 -0.017 1.00 92.88 82 SER A O 1
ATOM 632 N N . ALA A 1 83 ? -10.189 0.972 1.662 1.00 95.44 83 ALA A N 1
ATOM 633 C CA . ALA A 1 83 ? -8.831 1.517 1.714 1.00 95.44 83 ALA A CA 1
ATOM 634 C C . ALA A 1 83 ? -7.797 0.453 2.122 1.00 95.44 83 ALA A C 1
ATOM 636 O O . ALA A 1 83 ? -6.722 0.359 1.520 1.00 95.44 83 ALA A O 1
ATOM 637 N N . TRP A 1 84 ? -8.141 -0.405 3.083 1.00 95.88 84 TRP A N 1
ATOM 638 C CA . TRP A 1 84 ? -7.321 -1.546 3.487 1.00 95.88 84 TRP A CA 1
ATOM 639 C C . TRP A 1 84 ? -7.121 -2.543 2.344 1.00 95.88 84 TRP A C 1
ATOM 641 O O . TRP A 1 84 ? -5.980 -2.904 2.052 1.00 95.88 84 TRP A O 1
ATOM 651 N N . MET A 1 85 ? -8.190 -2.944 1.646 1.00 95.25 85 MET A N 1
ATOM 652 C CA . MET A 1 85 ? -8.081 -3.855 0.499 1.00 95.25 85 MET A CA 1
ATOM 653 C C . MET A 1 85 ? -7.189 -3.270 -0.602 1.00 95.25 85 MET A C 1
ATOM 655 O O . MET A 1 85 ? -6.286 -3.948 -1.096 1.00 95.25 85 MET A O 1
ATOM 659 N N . GLN A 1 86 ? -7.396 -1.997 -0.955 1.00 93.31 86 GLN A N 1
ATOM 660 C CA . GLN A 1 86 ? -6.605 -1.306 -1.979 1.00 93.31 86 GLN A CA 1
ATOM 661 C C . GLN A 1 86 ? -5.122 -1.212 -1.598 1.00 93.31 86 GLN A C 1
ATOM 663 O O . GLN A 1 86 ? -4.248 -1.464 -2.433 1.00 93.31 86 GLN A O 1
ATOM 668 N N . THR A 1 87 ? -4.826 -0.895 -0.337 1.00 95.38 87 THR A N 1
ATOM 669 C CA . THR A 1 87 ? -3.455 -0.737 0.164 1.00 95.38 87 THR A CA 1
ATOM 670 C C . THR A 1 87 ? -2.710 -2.069 0.205 1.00 95.38 87 THR A C 1
ATOM 672 O O . THR A 1 87 ? -1.608 -2.175 -0.337 1.00 95.38 87 THR A O 1
ATOM 675 N N . LEU A 1 88 ? -3.321 -3.114 0.778 1.00 95.50 88 LEU A N 1
ATOM 676 C CA . LEU A 1 88 ? -2.729 -4.455 0.831 1.00 95.50 88 LEU A CA 1
ATOM 677 C C . LEU A 1 88 ? -2.500 -5.019 -0.575 1.00 95.50 88 LEU A C 1
ATOM 679 O O . LEU A 1 88 ? -1.441 -5.585 -0.854 1.00 95.50 88 LEU A O 1
ATOM 683 N N . ASN A 1 89 ? -3.453 -4.811 -1.488 1.00 93.06 89 ASN A N 1
ATOM 684 C CA . ASN A 1 89 ? -3.288 -5.214 -2.878 1.00 93.06 89 ASN A CA 1
ATOM 685 C C . ASN A 1 89 ? -2.157 -4.440 -3.573 1.00 93.06 89 ASN A C 1
ATOM 687 O O . ASN A 1 89 ? -1.366 -5.038 -4.297 1.00 93.06 89 ASN A O 1
ATOM 691 N N . SER A 1 90 ? -2.025 -3.135 -3.325 1.00 91.50 90 SER A N 1
ATOM 692 C CA . SER A 1 90 ? -0.945 -2.323 -3.904 1.00 91.50 90 SER A CA 1
ATOM 693 C C . SER A 1 90 ? 0.437 -2.793 -3.438 1.00 91.50 90 SER A C 1
ATOM 695 O O . SER A 1 90 ? 1.333 -2.969 -4.263 1.00 91.50 90 SER A O 1
ATOM 697 N N . LEU A 1 91 ? 0.596 -3.092 -2.145 1.00 93.44 91 LEU A N 1
ATOM 698 C CA . LEU A 1 91 ? 1.814 -3.706 -1.604 1.00 93.44 91 LEU A CA 1
ATOM 699 C C . LEU A 1 91 ? 2.116 -5.053 -2.267 1.00 93.44 91 LEU A C 1
ATOM 701 O O . LEU A 1 91 ? 3.252 -5.321 -2.664 1.00 93.44 91 LEU A O 1
ATOM 705 N N . ARG A 1 92 ? 1.090 -5.898 -2.419 1.00 93.56 92 ARG A N 1
ATOM 706 C CA . ARG A 1 92 ? 1.223 -7.207 -3.061 1.00 93.56 92 ARG A CA 1
ATOM 707 C C . ARG A 1 92 ? 1.629 -7.071 -4.527 1.00 93.56 92 ARG A C 1
ATOM 709 O O . ARG A 1 92 ? 2.490 -7.817 -4.977 1.00 93.56 92 ARG A O 1
ATOM 716 N N . LEU A 1 93 ? 1.069 -6.113 -5.262 1.00 90.50 93 LEU A N 1
ATOM 717 C CA . LEU A 1 93 ? 1.457 -5.829 -6.645 1.00 90.50 93 LEU A CA 1
ATOM 718 C C . LEU A 1 93 ? 2.911 -5.362 -6.743 1.00 90.50 93 LEU A C 1
ATOM 720 O O . LEU A 1 93 ? 3.649 -5.877 -7.580 1.00 90.50 93 LEU A O 1
ATOM 724 N N . TYR A 1 94 ? 3.348 -4.458 -5.862 1.00 90.38 94 TYR A N 1
ATOM 725 C CA . TYR A 1 94 ? 4.744 -4.015 -5.822 1.00 90.38 94 TYR A CA 1
ATOM 726 C C . TYR A 1 94 ? 5.710 -5.180 -5.573 1.00 90.38 94 TYR A C 1
ATOM 728 O O . TYR A 1 94 ? 6.677 -5.367 -6.316 1.00 90.38 94 TYR A O 1
ATOM 736 N N . LEU A 1 95 ? 5.436 -5.989 -4.545 1.00 92.31 95 LEU A N 1
ATOM 737 C CA . LEU A 1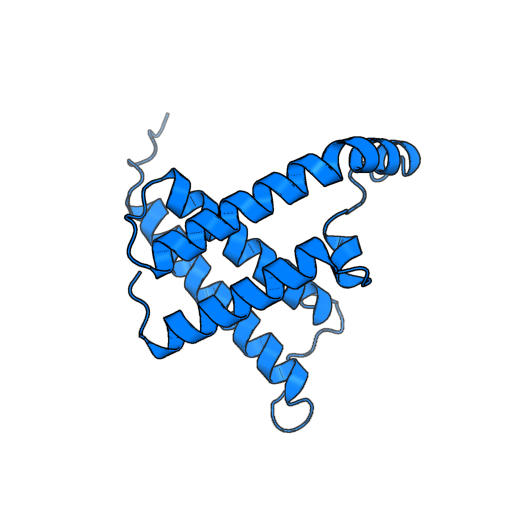 95 ? 6.270 -7.137 -4.193 1.00 92.31 95 LEU A CA 1
ATOM 738 C C . LEU A 1 95 ? 6.242 -8.204 -5.284 1.00 92.31 95 LEU A C 1
ATOM 740 O O . LEU A 1 95 ? 7.296 -8.687 -5.685 1.00 92.31 95 LEU A O 1
ATOM 744 N N . GLY A 1 96 ? 5.056 -8.536 -5.793 1.00 91.94 96 GLY A N 1
ATOM 745 C CA . GLY A 1 96 ? 4.882 -9.520 -6.854 1.00 91.94 96 GLY A CA 1
ATOM 746 C C . GLY A 1 96 ? 5.622 -9.118 -8.119 1.00 91.94 96 GLY A C 1
ATOM 747 O O . GLY A 1 96 ? 6.277 -9.950 -8.730 1.00 91.94 96 GLY A O 1
ATOM 748 N N . ASN A 1 97 ? 5.596 -7.835 -8.471 1.00 88.25 97 ASN A N 1
ATOM 749 C CA . ASN A 1 97 ? 6.347 -7.336 -9.608 1.00 88.25 97 ASN A CA 1
ATOM 750 C C . ASN A 1 97 ? 7.865 -7.366 -9.374 1.00 88.25 97 ASN A C 1
ATOM 752 O O . ASN A 1 97 ? 8.609 -7.830 -10.230 1.00 88.25 97 ASN A O 1
ATOM 756 N N . THR A 1 98 ? 8.320 -6.927 -8.199 1.00 89.19 98 THR A N 1
ATOM 757 C CA . THR A 1 98 ? 9.746 -6.948 -7.828 1.00 89.19 98 THR A CA 1
ATOM 758 C C . THR A 1 98 ? 10.316 -8.372 -7.797 1.00 89.19 98 THR A C 1
ATOM 760 O O . THR A 1 98 ? 11.493 -8.574 -8.073 1.00 89.19 98 THR A O 1
ATOM 763 N N . LEU A 1 99 ? 9.481 -9.357 -7.463 1.00 91.81 99 LEU A N 1
ATOM 764 C CA . LEU A 1 99 ? 9.815 -10.783 -7.439 1.00 91.81 99 LEU A CA 1
ATOM 765 C C . LEU A 1 99 ? 9.500 -11.507 -8.759 1.00 91.81 99 LEU A C 1
ATOM 767 O O . LEU A 1 99 ? 9.719 -12.711 -8.848 1.00 91.81 99 LEU A O 1
ATOM 771 N N . GLU A 1 100 ? 8.940 -10.804 -9.747 1.00 90.75 100 GLU A N 1
ATOM 772 C CA . GLU A 1 100 ? 8.447 -11.367 -11.009 1.00 90.75 100 GLU A CA 1
ATOM 773 C C . GLU A 1 100 ? 7.481 -12.559 -10.834 1.00 90.75 100 GLU A C 1
ATOM 775 O O . GLU A 1 100 ? 7.451 -13.500 -11.632 1.00 90.75 100 GLU A O 1
ATOM 780 N N . VAL A 1 101 ? 6.645 -12.512 -9.792 1.00 90.00 101 VAL A N 1
ATOM 781 C CA . VAL A 1 101 ? 5.604 -13.513 -9.534 1.00 90.00 101 VAL A CA 1
ATOM 782 C C . VAL A 1 101 ? 4.665 -13.599 -10.737 1.00 90.00 101 VAL A C 1
ATOM 784 O O . VAL A 1 101 ? 4.086 -12.602 -11.168 1.00 90.00 101 VAL A O 1
ATOM 787 N N . GLY A 1 102 ? 4.493 -14.813 -11.263 1.00 86.50 102 GLY A N 1
ATOM 788 C CA . GLY A 1 102 ? 3.657 -15.088 -12.436 1.00 86.50 102 GLY A CA 1
ATOM 789 C C . GLY A 1 102 ? 4.398 -15.056 -13.777 1.00 86.50 102 GLY A C 1
ATOM 790 O O . GLY A 1 102 ? 3.795 -15.385 -14.798 1.00 86.50 102 GLY A O 1
ATOM 791 N N . ALA A 1 103 ? 5.693 -14.719 -13.804 1.00 89.25 103 ALA A N 1
ATOM 792 C CA . ALA A 1 103 ? 6.523 -14.950 -14.984 1.00 89.25 103 ALA A CA 1
ATOM 793 C C . ALA A 1 103 ? 6.596 -16.454 -15.311 1.00 89.25 103 ALA A C 1
ATOM 795 O O . ALA A 1 103 ? 6.575 -17.300 -14.419 1.00 89.25 103 ALA A O 1
ATOM 796 N N . ALA A 1 104 ? 6.741 -16.806 -16.593 1.00 90.69 104 ALA A N 1
ATOM 797 C CA . ALA A 1 104 ? 6.846 -18.209 -17.019 1.00 90.69 104 ALA A CA 1
ATOM 798 C C . ALA A 1 104 ? 8.050 -18.944 -16.393 1.00 90.69 104 ALA A C 1
ATOM 800 O O . ALA A 1 104 ? 8.057 -20.168 -16.301 1.00 90.69 104 ALA A O 1
ATOM 801 N N . THR A 1 105 ? 9.064 -18.188 -15.978 1.00 90.06 105 THR A N 1
ATOM 802 C CA . THR A 1 105 ? 10.292 -18.658 -15.332 1.00 90.06 105 THR A CA 1
ATOM 803 C C . THR A 1 105 ? 10.270 -18.502 -13.813 1.00 90.06 105 THR A C 1
ATOM 805 O O . THR A 1 105 ? 11.302 -18.710 -13.181 1.00 90.06 105 THR A O 1
ATOM 808 N N . PHE A 1 106 ? 9.144 -18.090 -13.225 1.00 92.50 106 PHE A N 1
ATOM 809 C CA . PHE A 1 106 ? 9.058 -17.840 -11.792 1.00 92.50 106 PHE A CA 1
ATOM 810 C C . PHE A 1 106 ? 9.250 -19.137 -10.994 1.00 92.50 106 PHE A C 1
ATOM 812 O O . PHE A 1 106 ? 8.501 -20.099 -11.169 1.00 92.50 106 PHE A O 1
ATOM 819 N N . ASP A 1 107 ? 10.229 -19.131 -10.089 1.00 93.31 107 ASP A N 1
ATOM 820 C CA . ASP A 1 107 ? 10.457 -20.173 -9.087 1.00 93.31 107 ASP A CA 1
ATOM 821 C C . ASP A 1 107 ? 10.464 -19.518 -7.695 1.00 93.31 107 ASP A C 1
ATOM 823 O O . ASP A 1 107 ? 11.220 -18.561 -7.487 1.00 93.31 107 ASP A O 1
ATOM 827 N N . PRO A 1 108 ? 9.635 -19.979 -6.737 1.00 93.38 108 PRO A N 1
ATOM 828 C CA . PRO A 1 108 ? 9.595 -19.403 -5.400 1.00 93.38 108 PRO A CA 1
ATOM 829 C C . PRO A 1 108 ? 10.978 -19.388 -4.716 1.00 93.38 108 PRO A C 1
ATOM 831 O O . PRO A 1 108 ? 11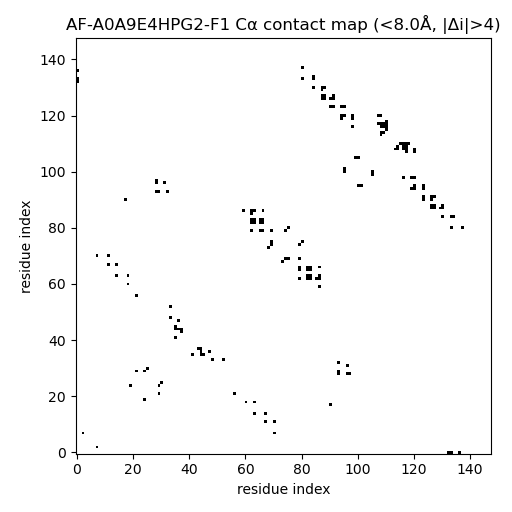.610 -20.442 -4.569 1.00 93.38 108 PRO A O 1
ATOM 834 N N . PRO A 1 109 ? 11.452 -18.221 -4.241 1.00 94.31 109 PRO A N 1
ATOM 835 C CA . PRO A 1 109 ? 12.770 -18.098 -3.630 1.00 94.31 109 PRO A CA 1
ATOM 836 C C . PRO A 1 109 ? 12.853 -18.859 -2.303 1.00 94.31 109 PRO A C 1
ATOM 838 O O . PRO A 1 109 ? 11.917 -18.884 -1.501 1.00 94.31 109 PRO A O 1
ATOM 841 N N . ARG A 1 110 ? 14.014 -19.471 -2.049 1.00 93.31 110 ARG A N 1
ATOM 842 C CA . ARG A 1 110 ? 14.256 -20.316 -0.871 1.00 93.31 110 ARG A CA 1
ATOM 843 C C . ARG A 1 110 ? 15.136 -19.589 0.143 1.00 93.31 110 ARG A C 1
ATOM 845 O O . ARG A 1 110 ? 16.176 -19.072 -0.259 1.00 93.31 110 ARG A O 1
ATOM 852 N N . PRO A 1 111 ? 14.817 -19.622 1.453 1.00 91.38 111 PRO A N 1
ATOM 853 C CA . PRO A 1 111 ? 15.603 -18.919 2.472 1.00 91.38 111 PRO A CA 1
ATOM 854 C C . PRO A 1 111 ? 17.095 -19.283 2.512 1.00 91.38 111 PRO A C 1
ATOM 856 O O . PRO A 1 111 ? 17.907 -18.454 2.908 1.00 91.38 111 PRO A O 1
ATOM 859 N N . GLY A 1 112 ? 17.457 -20.511 2.119 1.00 92.88 112 GLY A N 1
ATOM 860 C CA . GLY A 1 112 ? 18.850 -20.973 2.096 1.00 92.88 112 GLY A CA 1
ATOM 861 C C . GLY A 1 112 ? 19.681 -20.428 0.932 1.00 92.88 112 GLY A C 1
ATOM 862 O O . GLY A 1 112 ? 20.888 -20.266 1.086 1.00 92.88 112 GLY A O 1
ATOM 863 N N . ASP A 1 113 ? 19.040 -20.116 -0.195 1.00 94.38 113 ASP A N 1
ATOM 864 C CA . ASP A 1 113 ? 19.720 -19.706 -1.431 1.00 94.38 113 ASP A CA 1
ATOM 865 C C . ASP A 1 113 ? 19.585 -18.195 -1.667 1.00 94.38 113 ASP A C 1
ATOM 867 O O . ASP A 1 113 ? 20.522 -17.525 -2.093 1.00 94.38 113 ASP A O 1
ATOM 871 N N . GLN A 1 114 ? 18.399 -17.662 -1.368 1.00 94.56 114 GLN A N 1
ATOM 872 C CA . GLN A 1 114 ? 17.955 -16.308 -1.686 1.00 94.56 114 GLN A CA 1
ATOM 873 C C . GLN A 1 114 ? 17.230 -15.710 -0.468 1.00 94.56 114 GLN A C 1
ATOM 875 O O . GLN A 1 114 ? 16.007 -15.552 -0.479 1.00 94.56 114 GLN A O 1
ATOM 880 N N . PRO A 1 115 ? 17.940 -15.436 0.643 1.00 94.12 115 PRO A N 1
ATOM 881 C CA . PRO A 1 115 ? 17.308 -15.086 1.915 1.00 94.12 115 PRO A CA 1
ATOM 882 C C . PRO A 1 115 ? 16.472 -13.800 1.845 1.00 94.12 115 PRO A C 1
ATOM 884 O O . PRO A 1 115 ? 15.437 -13.706 2.503 1.00 94.12 115 PRO A O 1
ATOM 887 N N . GLN A 1 116 ? 16.889 -12.816 1.041 1.00 93.06 116 GLN A N 1
ATOM 888 C CA . GLN A 1 116 ? 16.168 -11.548 0.905 1.00 93.06 116 GLN A CA 1
ATOM 889 C C . GLN A 1 116 ? 14.917 -11.696 0.036 1.00 93.06 116 GLN A C 1
ATOM 891 O O . GLN A 1 116 ? 13.842 -11.243 0.430 1.00 93.06 116 GLN A O 1
ATOM 896 N N . GLU A 1 117 ? 15.025 -12.348 -1.124 1.00 93.88 117 GLU A N 1
ATOM 897 C CA . GLU A 1 117 ? 13.881 -12.632 -1.991 1.00 93.88 117 GLU A CA 1
ATOM 898 C C . GLU A 1 117 ? 12.874 -13.546 -1.286 1.00 93.88 117 GLU A C 1
ATOM 900 O O . GLU A 1 117 ? 11.674 -13.299 -1.362 1.00 93.88 117 GLU A O 1
ATOM 905 N N . ALA A 1 118 ? 13.346 -14.539 -0.526 1.00 96.25 118 ALA A N 1
ATOM 906 C CA . ALA A 1 118 ? 12.495 -15.409 0.280 1.00 96.25 118 ALA A CA 1
ATOM 907 C C . ALA A 1 118 ? 11.720 -14.623 1.343 1.00 96.25 118 ALA A C 1
ATOM 909 O O . ALA A 1 118 ? 10.518 -14.828 1.491 1.00 96.25 118 ALA A O 1
ATOM 910 N N . ALA A 1 119 ? 12.361 -13.674 2.034 1.00 94.25 119 ALA A N 1
ATOM 911 C CA . ALA A 1 119 ? 11.674 -12.809 2.992 1.00 94.25 119 ALA A CA 1
ATOM 912 C C . ALA A 1 119 ? 10.608 -11.924 2.318 1.00 94.25 119 ALA A C 1
ATOM 914 O O . ALA A 1 119 ? 9.491 -11.806 2.825 1.00 94.25 119 ALA A O 1
ATOM 915 N N . ARG A 1 120 ? 10.914 -11.341 1.148 1.00 94.12 120 ARG A N 1
ATOM 916 C CA . ARG A 1 120 ? 9.941 -10.563 0.357 1.00 94.12 120 ARG A CA 1
ATOM 917 C C . ARG A 1 120 ? 8.774 -11.429 -0.120 1.00 94.12 120 ARG A C 1
ATOM 919 O O . ARG A 1 120 ? 7.634 -10.977 -0.078 1.00 94.12 120 ARG A O 1
ATOM 926 N N . TYR A 1 121 ? 9.043 -12.663 -0.541 1.00 96.38 121 TYR A N 1
ATOM 927 C CA . TYR A 1 121 ? 8.014 -13.604 -0.978 1.00 96.38 121 TYR A CA 1
ATOM 928 C C . TYR A 1 121 ? 7.124 -14.059 0.186 1.00 96.38 121 TYR A C 1
ATOM 930 O O . TYR A 1 121 ? 5.906 -14.089 0.054 1.00 96.38 121 TYR A O 1
ATOM 938 N N . MET A 1 122 ? 7.699 -14.310 1.366 1.00 95.81 122 MET A N 1
ATOM 939 C CA . MET A 1 122 ? 6.922 -14.583 2.580 1.00 95.81 122 MET A CA 1
ATOM 940 C C . MET A 1 122 ? 6.010 -13.408 2.950 1.00 95.81 122 MET A C 1
ATOM 942 O O . MET A 1 122 ? 4.854 -13.626 3.307 1.00 95.81 122 MET A O 1
ATOM 946 N N . LEU A 1 123 ? 6.502 -12.169 2.836 1.00 95.62 123 LEU A N 1
ATOM 947 C CA . LEU A 1 123 ? 5.680 -10.975 3.039 1.00 95.62 123 LEU A CA 1
ATOM 948 C C . LEU A 1 123 ? 4.551 -10.885 2.000 1.00 95.62 123 LEU A C 1
ATOM 950 O O . LEU A 1 123 ? 3.412 -10.618 2.371 1.00 95.62 123 LEU A O 1
ATOM 954 N N . TYR A 1 124 ? 4.843 -11.143 0.722 1.00 96.12 124 TYR A N 1
ATOM 955 C CA . TYR A 1 124 ? 3.849 -11.179 -0.357 1.00 96.12 124 TYR A CA 1
ATOM 956 C C . TYR A 1 124 ? 2.715 -12.179 -0.076 1.00 96.12 124 TYR A C 1
ATOM 958 O O . TYR A 1 124 ? 1.540 -11.823 -0.183 1.00 96.12 124 TYR A O 1
ATOM 966 N N . GLU A 1 125 ? 3.060 -13.405 0.327 1.00 96.94 125 GLU A N 1
ATOM 967 C CA . GLU A 1 125 ? 2.091 -14.454 0.662 1.00 96.94 125 GLU A CA 1
ATOM 968 C C . GLU A 1 125 ? 1.273 -14.088 1.905 1.00 96.94 125 GLU A C 1
ATOM 970 O O . GLU A 1 125 ? 0.048 -14.212 1.913 1.00 96.94 125 GLU A O 1
ATOM 975 N N . TRP A 1 126 ? 1.933 -13.570 2.944 1.00 96.50 126 TRP A N 1
ATOM 976 C CA . TRP A 1 126 ? 1.263 -13.149 4.172 1.00 96.50 126 TRP A CA 1
ATOM 977 C C . TRP A 1 126 ? 0.266 -12.008 3.932 1.00 96.50 126 TRP A C 1
ATOM 979 O O . TRP A 1 126 ? -0.872 -12.079 4.397 1.00 96.50 126 TRP A O 1
ATOM 989 N N . LEU A 1 127 ? 0.643 -10.995 3.143 1.00 96.56 127 LEU A N 1
ATOM 990 C CA . LEU A 1 127 ? -0.267 -9.923 2.723 1.00 96.56 127 LEU A CA 1
ATOM 991 C C . LEU A 1 127 ? -1.449 -10.470 1.913 1.00 96.56 127 LEU A C 1
ATOM 993 O O . LEU A 1 127 ? -2.572 -9.997 2.080 1.00 96.56 127 LEU A O 1
ATOM 997 N N . GLY A 1 128 ? -1.215 -11.482 1.070 1.00 96.06 128 GLY A N 1
ATOM 998 C CA . GLY A 1 128 ? -2.273 -12.198 0.356 1.00 96.06 128 GLY A CA 1
ATOM 999 C C . GLY A 1 128 ? -3.276 -12.851 1.306 1.00 96.06 128 GLY A C 1
ATOM 1000 O O . GLY A 1 128 ? -4.479 -12.665 1.146 1.00 96.06 128 GLY A O 1
ATOM 1001 N N . GLY A 1 129 ? -2.791 -13.537 2.342 1.00 95.81 129 GLY A N 1
ATOM 1002 C CA . GLY A 1 129 ? -3.643 -14.133 3.372 1.00 95.81 129 GLY A CA 1
ATOM 1003 C C . GLY A 1 129 ? -4.419 -13.104 4.204 1.00 95.81 129 GLY A C 1
ATOM 1004 O O . GLY A 1 129 ? -5.553 -13.368 4.603 1.00 95.81 129 GLY A O 1
ATOM 1005 N N . LEU A 1 130 ? -3.849 -11.923 4.463 1.00 94.19 130 LEU A N 1
ATOM 1006 C CA . LEU A 1 130 ? -4.578 -10.828 5.117 1.00 94.19 130 LEU A CA 1
ATOM 1007 C C . LEU A 1 130 ? -5.676 -10.251 4.219 1.00 94.19 130 LEU A C 1
ATOM 1009 O O . LEU A 1 130 ? -6.792 -10.022 4.685 1.00 94.19 130 LEU A O 1
ATOM 1013 N N . LEU A 1 131 ? -5.372 -10.034 2.938 1.00 95.31 131 LEU A N 1
ATOM 1014 C CA . LEU A 1 131 ? -6.344 -9.542 1.966 1.00 95.31 131 LEU A CA 1
ATOM 1015 C C . LEU A 1 131 ? -7.508 -10.528 1.798 1.00 95.31 131 LEU A C 1
ATOM 1017 O O . LEU A 1 131 ? -8.660 -10.106 1.800 1.00 95.31 131 LEU A O 1
ATOM 1021 N N . ASP A 1 132 ? -7.218 -11.827 1.724 1.00 95.00 132 ASP A N 1
ATOM 1022 C CA . ASP A 1 132 ? -8.229 -12.885 1.639 1.00 95.00 132 ASP A CA 1
ATOM 1023 C C . ASP A 1 132 ? -9.176 -12.890 2.851 1.00 95.00 132 ASP A C 1
ATOM 1025 O O . ASP A 1 132 ? -10.399 -12.922 2.696 1.00 95.00 132 ASP A O 1
ATOM 1029 N N . GLN A 1 133 ? -8.636 -12.750 4.066 1.00 92.31 133 GLN A N 1
ATOM 1030 C CA . GLN A 1 133 ? -9.448 -12.620 5.280 1.00 92.31 133 GLN A CA 1
ATOM 1031 C C . GLN A 1 133 ? -10.352 -11.384 5.244 1.00 92.31 133 GLN A C 1
ATOM 1033 O O . GLN A 1 133 ? -11.508 -11.450 5.676 1.00 92.31 133 GLN A O 1
ATOM 1038 N N . LEU A 1 134 ? -9.836 -10.257 4.748 1.00 91.38 134 LEU A N 1
ATOM 1039 C CA . LEU A 1 134 ? -10.583 -9.007 4.658 1.00 91.38 134 LEU A CA 1
ATOM 1040 C C . LEU A 1 134 ? -11.732 -9.119 3.648 1.00 91.38 134 LEU A C 1
ATOM 1042 O O . LEU A 1 134 ? -12.871 -8.808 3.993 1.00 91.38 134 LEU A O 1
ATOM 1046 N N . VAL A 1 135 ? -11.455 -9.647 2.452 1.00 91.69 135 VAL A N 1
ATOM 1047 C CA . VAL A 1 135 ? -12.458 -9.902 1.406 1.00 91.69 135 VAL A CA 1
ATOM 1048 C C . VAL A 1 135 ? -13.512 -10.892 1.892 1.00 91.69 135 VAL A C 1
ATOM 1050 O O . VAL A 1 135 ? -14.700 -10.626 1.754 1.00 91.69 135 VAL A O 1
ATOM 1053 N N . THR A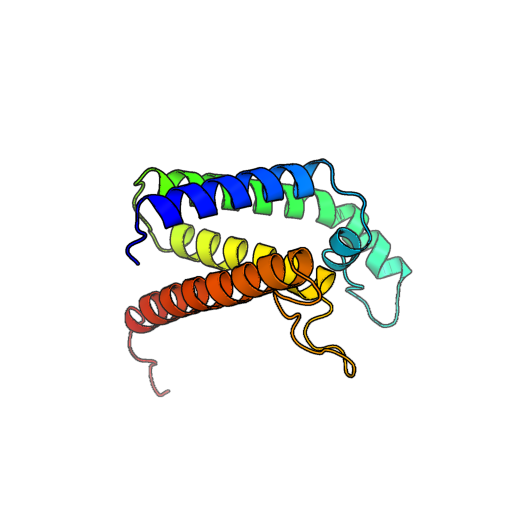 1 136 ? -13.103 -12.002 2.511 1.00 90.69 136 THR A N 1
ATOM 1054 C CA . THR A 1 136 ? -14.030 -13.016 3.038 1.00 90.69 136 THR A CA 1
ATOM 1055 C C . THR A 1 136 ? -14.955 -12.430 4.101 1.00 90.69 136 THR A C 1
ATOM 1057 O O . THR A 1 136 ? -16.160 -12.683 4.092 1.00 90.69 136 THR A O 1
ATOM 1060 N N . THR A 1 137 ? -14.408 -11.610 5.003 1.00 89.00 137 THR A N 1
ATOM 1061 C CA . THR A 1 137 ? -15.200 -10.948 6.048 1.00 89.00 137 THR A CA 1
ATOM 1062 C C . THR A 1 137 ? -16.194 -9.956 5.440 1.00 89.00 137 THR A C 1
ATOM 1064 O O . THR A 1 137 ? -17.362 -9.964 5.819 1.00 89.00 137 THR A O 1
ATOM 1067 N N . ALA A 1 138 ? -15.754 -9.135 4.482 1.00 87.19 138 ALA A N 1
ATOM 1068 C CA . ALA A 1 138 ? -16.611 -8.162 3.807 1.00 87.19 138 ALA A CA 1
ATOM 1069 C C . ALA A 1 138 ? -17.712 -8.841 2.973 1.00 87.19 138 ALA A C 1
ATOM 1071 O O . ALA A 1 138 ? -18.875 -8.457 3.050 1.00 87.19 138 ALA A O 1
ATOM 1072 N N . ALA A 1 139 ? -17.372 -9.898 2.231 1.00 86.31 139 ALA A N 1
ATOM 1073 C CA . ALA A 1 139 ? -18.321 -10.658 1.423 1.00 86.31 139 ALA A CA 1
ATOM 1074 C C . ALA A 1 139 ? -19.395 -11.347 2.278 1.00 86.31 139 ALA A C 1
ATOM 1076 O O . ALA A 1 139 ? -20.559 -11.374 1.893 1.00 86.31 139 ALA A O 1
ATOM 1077 N N . GLY A 1 140 ? -19.030 -11.855 3.460 1.00 84.06 140 GLY A N 1
ATOM 1078 C CA . GLY A 1 140 ? -19.984 -12.439 4.406 1.00 84.06 140 GLY A CA 1
ATOM 1079 C C . GLY A 1 140 ? -20.981 -11.437 5.002 1.00 84.06 140 GLY A C 1
ATOM 1080 O O . GLY A 1 140 ? -22.002 -11.857 5.543 1.00 84.06 140 GLY A O 1
ATOM 1081 N N . ALA A 1 141 ? -20.703 -10.132 4.909 1.00 79.69 141 ALA A N 1
ATOM 1082 C CA . ALA A 1 141 ? -21.596 -9.064 5.355 1.00 79.69 141 ALA A CA 1
ATOM 1083 C C . ALA A 1 141 ? -22.543 -8.562 4.249 1.00 79.69 141 ALA A C 1
ATOM 1085 O O . ALA A 1 141 ? -23.471 -7.806 4.542 1.00 79.69 141 ALA A O 1
ATOM 1086 N N . LEU A 1 142 ? -22.333 -8.973 2.991 1.00 74.88 142 LEU A N 1
ATOM 1087 C CA . LEU A 1 142 ? -23.211 -8.598 1.888 1.00 74.88 142 LEU A CA 1
ATOM 1088 C C . LEU A 1 142 ? -24.573 -9.298 2.026 1.00 74.88 142 LEU A C 1
ATOM 1090 O O . LEU A 1 142 ? -24.630 -10.480 2.383 1.00 74.88 142 LEU A O 1
ATOM 1094 N N . PRO A 1 143 ? -25.686 -8.607 1.720 1.00 72.81 143 PRO A N 1
ATOM 1095 C CA . PRO A 1 143 ? -26.976 -9.270 1.606 1.00 72.81 143 PRO A CA 1
ATOM 1096 C C . PRO A 1 143 ? -26.921 -10.332 0.494 1.00 72.81 143 PRO A C 1
ATOM 1098 O O . PRO A 1 143 ? -26.172 -10.161 -0.474 1.00 72.81 143 PRO A O 1
ATOM 1101 N N . PRO A 1 144 ? -27.699 -11.428 0.604 1.00 73.56 144 PRO A N 1
ATOM 1102 C CA . PRO A 1 144 ? -27.790 -12.408 -0.471 1.00 73.56 144 PRO A CA 1
ATOM 1103 C C . PRO A 1 144 ? -28.174 -11.701 -1.773 1.00 73.56 144 PRO A C 1
ATOM 1105 O O . PRO A 1 144 ? -29.034 -10.818 -1.770 1.00 73.56 144 PRO A O 1
ATOM 1108 N N . GLY A 1 145 ? -27.505 -12.067 -2.868 1.00 71.88 145 GLY A N 1
ATOM 1109 C CA . GLY A 1 145 ? -27.844 -11.548 -4.187 1.00 71.88 145 GLY A CA 1
ATOM 1110 C C . GLY A 1 145 ? -29.307 -11.851 -4.485 1.00 71.88 145 GLY A C 1
ATOM 1111 O O . GLY A 1 145 ? -29.754 -12.979 -4.280 1.00 71.88 145 GLY A O 1
ATOM 1112 N N . ASN A 1 146 ? -30.060 -10.842 -4.921 1.00 68.75 146 ASN A N 1
ATOM 1113 C CA . ASN A 1 146 ? -31.382 -11.093 -5.471 1.00 68.75 146 ASN A CA 1
ATOM 1114 C C . ASN A 1 146 ? -31.181 -11.881 -6.769 1.00 68.75 146 ASN A C 1
ATOM 1116 O O . ASN A 1 146 ? -30.569 -11.367 -7.706 1.00 68.75 146 ASN A O 1
ATOM 1120 N N . ASP A 1 147 ? -31.653 -13.125 -6.789 1.00 60.38 147 ASP A N 1
ATOM 1121 C CA . ASP A 1 147 ? -31.813 -13.901 -8.015 1.00 60.38 147 ASP A CA 1
ATOM 1122 C C . ASP A 1 147 ? -32.955 -13.262 -8.832 1.00 60.38 147 ASP A C 1
ATOM 1124 O O . ASP A 1 147 ? -34.106 -13.684 -8.711 1.00 60.38 147 ASP A O 1
ATOM 1128 N N . ASP A 1 148 ? -32.651 -12.215 -9.608 1.00 49.78 148 ASP A N 1
ATOM 1129 C CA . ASP A 1 148 ? -33.520 -11.684 -10.674 1.00 49.78 148 ASP A CA 1
ATOM 1130 C C . ASP A 1 148 ? -32.987 -12.089 -12.061 1.00 49.78 148 ASP A C 1
ATOM 1132 O O . ASP A 1 148 ? -31.780 -11.874 -12.335 1.00 49.78 148 ASP A O 1
#

Mean predicted aligned error: 5.5 Å

Nearest PDB structures (foldseek):
  6o1q-assembly1_A  TM=5.051E-01  e=9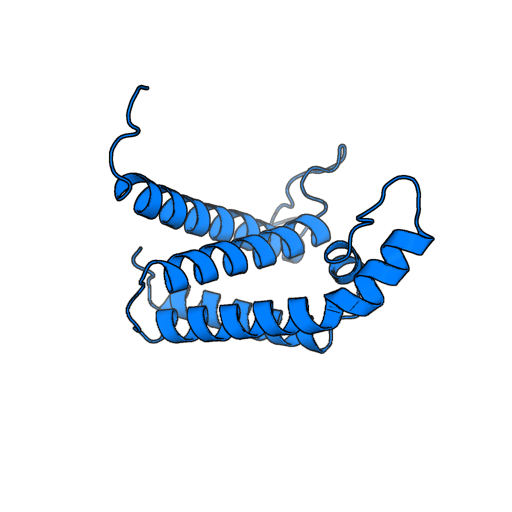.261E+00  Homo sapiens
  4o5m-assembly1_A  TM=4.400E-01  e=6.471E+00  Brucella suis 1330
  2lqg-assembly1_A  TM=3.274E-01  e=3.500E+00  Mus musculus

Foldseek 3Di:
DDDDPVRLVVVVVLLVVVLCCLVPNPDPLVVVVLDQPPPVDNPVSVVCCVPVVVVVSVLLVVLSVLQVVVSVPDDQDPVSLVSLLVNLVVLLSSLCVVQVPPPPPRDQDDCVPCVPNNVSVVSSVVSVVVSVVSCVVVVVPDDPDPPD